Protein AF-A0A5K3G2P0-F1 (afdb_monomer_lite)

Structure (mmCIF, N/CA/C/O backbone):
data_AF-A0A5K3G2P0-F1
#
_entry.id   AF-A0A5K3G2P0-F1
#
loop_
_atom_site.group_PDB
_atom_site.id
_atom_site.type_symbol
_atom_site.label_atom_id
_atom_site.label_alt_id
_atom_site.label_comp_id
_atom_site.label_asym_id
_atom_site.label_entity_id
_atom_site.label_seq_id
_atom_site.pdbx_PDB_ins_code
_atom_site.Cartn_x
_atom_site.Cartn_y
_atom_site.Cartn_z
_atom_site.occupancy
_atom_site.B_iso_or_equiv
_atom_site.auth_seq_id
_atom_site.auth_comp_id
_atom_site.auth_asym_id
_atom_site.auth_atom_id
_atom_site.pdbx_PDB_model_num
ATOM 1 N N . MET A 1 1 ? 3.544 4.879 -19.822 1.00 47.16 1 MET A N 1
ATOM 2 C CA . MET A 1 1 ? 2.496 3.917 -20.250 1.00 47.16 1 MET A CA 1
ATOM 3 C C . MET A 1 1 ? 1.303 4.648 -20.875 1.00 47.16 1 MET A C 1
ATOM 5 O O . MET A 1 1 ? 1.016 5.768 -20.477 1.00 47.16 1 MET A O 1
ATOM 9 N N . HIS A 1 2 ? 0.623 4.048 -21.863 1.00 52.28 2 HIS A N 1
ATOM 10 C CA . HIS A 1 2 ? -0.586 4.596 -22.504 1.00 52.28 2 HIS A CA 1
ATOM 11 C C . HIS A 1 2 ? -1.752 4.669 -21.500 1.00 52.28 2 HIS A C 1
ATOM 13 O O . HIS A 1 2 ? -2.306 3.633 -21.134 1.00 52.28 2 HIS A O 1
ATOM 19 N N . PHE A 1 3 ? -2.162 5.881 -21.116 1.00 53.91 3 PHE A N 1
ATOM 20 C CA . PHE A 1 3 ? -3.285 6.170 -20.202 1.00 53.91 3 PHE A CA 1
ATOM 21 C C . PHE A 1 3 ? -4.568 5.366 -20.526 1.00 53.91 3 PHE A C 1
ATOM 23 O O . PHE A 1 3 ? -5.303 4.949 -19.637 1.00 53.91 3 PHE A O 1
ATOM 30 N N . GLY A 1 4 ? -4.810 5.075 -21.811 1.00 62.12 4 GLY A N 1
ATOM 31 C CA . GLY A 1 4 ? -5.969 4.301 -22.266 1.00 62.12 4 GLY A CA 1
ATOM 32 C C . GLY A 1 4 ? -5.960 2.814 -21.889 1.00 62.12 4 GLY A C 1
ATOM 33 O O . GLY A 1 4 ? -7.029 2.242 -21.706 1.00 62.12 4 GLY A O 1
ATOM 34 N N . LEU A 1 5 ? -4.789 2.182 -21.736 1.00 68.81 5 LEU A N 1
ATOM 35 C CA . LEU A 1 5 ? -4.709 0.759 -21.376 1.00 68.81 5 LEU A CA 1
ATOM 36 C C . LEU A 1 5 ? -4.997 0.537 -19.888 1.00 68.81 5 LEU A C 1
ATOM 38 O O . LEU A 1 5 ? -5.695 -0.412 -19.543 1.00 68.81 5 LEU A O 1
ATOM 42 N N . MET A 1 6 ? -4.533 1.434 -19.011 1.00 71.31 6 MET A N 1
ATOM 43 C CA . MET A 1 6 ? -4.806 1.330 -17.572 1.00 71.31 6 MET A CA 1
ATOM 44 C C . MET A 1 6 ? -6.300 1.441 -17.269 1.00 71.31 6 MET A C 1
ATOM 46 O O . MET A 1 6 ? -6.826 0.606 -16.541 1.00 71.31 6 MET A O 1
ATOM 50 N N . ASN A 1 7 ? -7.024 2.352 -17.924 1.00 73.31 7 ASN A N 1
ATOM 51 C CA . ASN A 1 7 ? -8.479 2.466 -17.758 1.00 73.31 7 ASN A CA 1
ATOM 52 C C . ASN A 1 7 ? -9.245 1.177 -18.112 1.00 73.31 7 ASN A C 1
ATOM 54 O O . ASN A 1 7 ? -10.306 0.912 -17.548 1.00 73.31 7 ASN A O 1
ATOM 58 N N . ILE A 1 8 ? -8.709 0.363 -19.026 1.00 81.75 8 ILE A N 1
ATOM 59 C CA . ILE A 1 8 ? -9.292 -0.929 -19.415 1.00 81.75 8 ILE A CA 1
ATOM 60 C C . ILE A 1 8 ? -8.866 -2.038 -18.442 1.00 81.75 8 ILE A C 1
ATOM 62 O O . ILE A 1 8 ? -9.672 -2.903 -18.096 1.00 81.75 8 ILE A O 1
ATOM 66 N N . CYS A 1 9 ? -7.616 -2.012 -17.975 1.00 86.50 9 CYS A N 1
ATOM 67 C CA . CYS A 1 9 ? -7.052 -3.046 -17.110 1.00 86.50 9 CYS A CA 1
ATOM 68 C C . CYS A 1 9 ? -7.487 -2.920 -15.643 1.00 86.50 9 CYS A C 1
ATOM 70 O O . CYS A 1 9 ? -7.768 -3.942 -15.021 1.00 86.50 9 CYS A O 1
ATOM 72 N N . ILE A 1 10 ? -7.592 -1.703 -15.094 1.00 86.94 10 ILE A N 1
ATOM 73 C CA . ILE A 1 10 ? -7.998 -1.440 -13.700 1.00 86.94 10 ILE A CA 1
ATOM 74 C C . ILE A 1 10 ? -9.270 -2.215 -13.300 1.00 86.94 10 ILE A C 1
ATOM 76 O O . ILE A 1 10 ? -9.237 -2.868 -12.260 1.00 86.94 10 ILE A O 1
ATOM 80 N N . PRO A 1 11 ? -10.353 -2.261 -14.109 1.00 88.62 11 PRO A N 1
ATOM 81 C CA . PRO A 1 11 ? -11.506 -3.122 -13.842 1.00 88.62 11 PRO A CA 1
ATOM 82 C C . PRO A 1 11 ? -11.183 -4.578 -13.523 1.00 88.62 11 PRO A C 1
ATOM 84 O O . PRO A 1 11 ? -11.738 -5.162 -12.589 1.00 88.62 11 PRO A O 1
ATOM 87 N N . VAL A 1 12 ? -10.302 -5.168 -14.325 1.00 88.81 12 VAL A N 1
ATOM 88 C CA . VAL A 1 12 ? -9.918 -6.572 -14.216 1.00 88.81 12 VAL A CA 1
ATOM 89 C C . VAL A 1 12 ? -9.008 -6.753 -13.006 1.00 88.81 12 VAL A C 1
ATOM 91 O O . VAL A 1 12 ? -9.236 -7.649 -12.196 1.00 88.81 12 VAL A O 1
ATOM 94 N N . LEU A 1 13 ? -8.035 -5.858 -12.835 1.00 90.00 13 LEU A N 1
ATOM 95 C CA . LEU A 1 13 ? -7.119 -5.868 -11.697 1.00 90.00 13 LEU A CA 1
ATOM 96 C C . LEU A 1 13 ? -7.871 -5.738 -10.366 1.00 90.00 13 LEU A C 1
ATOM 98 O O . LEU A 1 13 ? -7.634 -6.527 -9.455 1.00 90.00 13 LEU A O 1
ATOM 102 N N . ALA A 1 14 ? -8.826 -4.810 -10.269 1.00 89.56 14 ALA A N 1
ATOM 103 C CA . ALA A 1 14 ? -9.617 -4.587 -9.064 1.00 89.56 14 ALA A CA 1
ATOM 104 C C . ALA A 1 14 ? -10.477 -5.808 -8.708 1.00 89.56 14 ALA A C 1
ATOM 106 O O . ALA A 1 14 ? -10.505 -6.237 -7.555 1.00 89.56 14 ALA A O 1
ATOM 107 N N . ARG A 1 15 ? -11.120 -6.432 -9.706 1.00 90.81 15 ARG A N 1
ATOM 108 C CA . ARG A 1 15 ? -11.920 -7.653 -9.512 1.00 90.81 15 ARG A CA 1
ATOM 109 C C . ARG A 1 15 ? -11.099 -8.816 -8.953 1.00 90.81 15 ARG A C 1
ATOM 111 O O . ARG A 1 15 ? -11.628 -9.625 -8.195 1.00 90.81 15 ARG A O 1
ATOM 118 N N . HIS A 1 16 ? -9.829 -8.908 -9.337 1.00 92.56 16 HIS A N 1
ATOM 119 C CA . HIS A 1 16 ? -8.933 -9.996 -8.950 1.00 92.56 16 HIS A CA 1
ATOM 120 C C . HIS A 1 16 ? -7.928 -9.596 -7.865 1.00 92.56 16 HIS A C 1
ATOM 122 O O . HIS A 1 16 ? -7.031 -10.373 -7.554 1.00 92.56 16 HIS A O 1
ATOM 128 N N . PHE A 1 17 ? -8.090 -8.433 -7.228 1.00 92.88 17 PHE A N 1
ATOM 129 C CA . PHE A 1 17 ? -7.116 -7.903 -6.270 1.00 92.88 17 PHE A CA 1
ATOM 130 C C . PHE A 1 17 ? -6.868 -8.828 -5.068 1.00 92.88 17 PHE A C 1
ATOM 132 O O . PHE A 1 17 ? -5.782 -8.824 -4.489 1.00 92.88 17 PHE A O 1
ATOM 139 N N . GLY A 1 18 ? -7.851 -9.662 -4.709 1.00 91.06 18 GLY A N 1
ATOM 140 C CA . GLY A 1 18 ? -7.726 -10.698 -3.680 1.00 91.06 18 GLY A CA 1
ATOM 141 C C . GLY A 1 18 ? -6.714 -11.806 -4.008 1.00 91.06 18 GLY A C 1
ATOM 142 O O . GLY A 1 18 ? -6.227 -12.467 -3.088 1.00 91.06 18 GLY A O 1
ATOM 143 N N . ASP A 1 19 ? -6.306 -11.957 -5.269 1.00 94.31 19 ASP A N 1
ATOM 144 C CA . ASP A 1 19 ? -5.323 -12.947 -5.707 1.00 94.31 19 ASP A CA 1
ATOM 145 C C . ASP A 1 19 ? -3.886 -12.555 -5.279 1.00 94.31 19 ASP A C 1
ATOM 147 O O . ASP A 1 19 ? -3.374 -11.501 -5.677 1.00 94.31 19 ASP A O 1
ATOM 151 N N . PRO A 1 20 ? -3.192 -13.384 -4.472 1.00 91.44 20 PRO A N 1
ATOM 152 C CA . PRO A 1 20 ? -1.811 -13.121 -4.076 1.00 91.44 20 PRO A CA 1
ATOM 153 C C . PRO A 1 20 ? -0.817 -13.127 -5.246 1.00 91.44 20 PRO A C 1
ATOM 155 O O . PRO A 1 20 ? 0.174 -12.396 -5.185 1.00 91.44 20 PRO A O 1
ATOM 158 N N . PHE A 1 21 ? -1.054 -13.912 -6.301 1.00 92.25 21 PHE A N 1
ATOM 159 C CA . PHE A 1 21 ? -0.186 -13.942 -7.480 1.00 92.25 21 PHE A CA 1
ATOM 160 C C . PHE A 1 21 ? -0.270 -12.629 -8.247 1.00 92.25 21 PHE A C 1
ATOM 162 O O . PHE A 1 21 ? 0.765 -12.079 -8.628 1.00 92.25 21 PHE A O 1
ATOM 169 N N . LEU A 1 22 ? -1.482 -12.084 -8.390 1.00 92.62 22 LEU A N 1
ATOM 170 C CA . LEU A 1 22 ? -1.684 -10.781 -9.009 1.00 92.62 22 LEU A CA 1
ATOM 171 C C . LEU A 1 22 ? -0.963 -9.679 -8.231 1.00 92.62 22 LEU A C 1
ATOM 173 O O . LEU A 1 22 ? -0.206 -8.915 -8.821 1.00 92.62 22 LEU A O 1
ATOM 177 N N . ARG A 1 23 ? -1.150 -9.608 -6.907 1.00 92.94 23 ARG A N 1
ATOM 178 C CA . ARG A 1 23 ? -0.484 -8.580 -6.089 1.00 92.94 23 ARG A CA 1
ATOM 179 C C . ARG A 1 23 ? 1.038 -8.686 -6.165 1.00 92.94 23 ARG A C 1
ATOM 181 O O . ARG A 1 23 ? 1.711 -7.667 -6.255 1.00 92.94 23 ARG A O 1
ATOM 188 N N . ARG A 1 24 ? 1.592 -9.902 -6.182 1.00 90.44 24 ARG A N 1
ATOM 189 C CA . ARG A 1 24 ? 3.037 -10.094 -6.363 1.00 90.44 24 ARG A CA 1
ATOM 190 C C . ARG A 1 24 ? 3.509 -9.606 -7.733 1.00 90.44 24 ARG A C 1
ATOM 192 O O . ARG A 1 24 ? 4.548 -8.962 -7.802 1.00 90.44 24 ARG A O 1
ATOM 199 N N . ALA A 1 25 ? 2.759 -9.888 -8.798 1.00 90.31 25 ALA A N 1
ATOM 200 C CA . ALA A 1 25 ? 3.077 -9.374 -10.126 1.00 90.31 25 ALA A CA 1
ATOM 201 C C . ALA A 1 25 ? 3.039 -7.840 -10.140 1.00 90.31 25 ALA A C 1
ATOM 203 O O . ALA A 1 25 ? 4.012 -7.215 -10.543 1.00 90.31 25 ALA A O 1
ATOM 204 N N . LEU A 1 26 ? 1.978 -7.234 -9.597 1.00 90.31 26 LEU A N 1
ATOM 205 C CA . LEU A 1 26 ? 1.828 -5.780 -9.531 1.00 90.31 26 LEU A CA 1
ATOM 206 C C . LEU A 1 26 ? 2.963 -5.104 -8.755 1.00 90.31 26 LEU A C 1
ATOM 208 O O . LEU A 1 26 ? 3.464 -4.083 -9.217 1.00 90.31 26 LEU A O 1
ATOM 212 N N . ALA A 1 27 ? 3.404 -5.686 -7.637 1.00 89.12 27 ALA A N 1
ATOM 213 C CA . ALA A 1 27 ? 4.543 -5.186 -6.866 1.00 89.12 27 ALA A CA 1
ATOM 214 C C . ALA A 1 27 ? 5.844 -5.137 -7.684 1.00 89.12 27 ALA A C 1
ATOM 216 O O . ALA A 1 27 ? 6.706 -4.300 -7.430 1.00 89.12 27 ALA A O 1
ATOM 217 N N . VAL A 1 28 ? 5.994 -6.035 -8.663 1.00 86.38 28 VAL A N 1
ATOM 218 C CA . VAL A 1 28 ? 7.218 -6.162 -9.459 1.00 86.38 28 VAL A CA 1
ATOM 219 C C . VAL A 1 28 ? 7.132 -5.419 -10.801 1.00 86.38 28 VAL A C 1
ATOM 221 O O . VAL A 1 28 ? 8.142 -5.013 -11.356 1.00 86.38 28 VAL A O 1
ATOM 224 N N . THR A 1 29 ? 5.946 -5.246 -11.372 1.00 85.31 29 THR A N 1
ATOM 225 C CA . THR A 1 29 ? 5.828 -4.736 -12.749 1.00 85.31 29 THR A CA 1
ATOM 226 C C . THR A 1 29 ? 5.197 -3.358 -12.851 1.00 85.31 29 THR A C 1
ATOM 228 O O . THR A 1 29 ? 5.154 -2.802 -13.946 1.00 85.31 29 THR A O 1
ATOM 231 N N . SER A 1 30 ? 4.638 -2.835 -11.761 1.00 86.38 30 SER A N 1
ATOM 232 C CA . SER A 1 30 ? 3.888 -1.579 -11.800 1.00 86.38 30 SER A CA 1
ATOM 233 C C . SER A 1 30 ? 4.746 -0.406 -11.365 1.00 86.38 30 SER A C 1
ATOM 235 O O . SER A 1 30 ? 5.544 -0.506 -10.436 1.00 86.38 30 SER A O 1
ATOM 237 N N . GLU A 1 31 ? 4.520 0.727 -12.013 1.00 86.44 31 GLU A N 1
ATOM 238 C CA . GLU A 1 31 ? 4.988 2.030 -11.553 1.00 86.44 31 GLU A CA 1
ATOM 239 C C . GLU A 1 31 ? 4.032 2.585 -10.478 1.00 86.44 31 GLU A C 1
ATOM 241 O O . GLU A 1 31 ? 2.914 2.089 -10.300 1.00 86.44 31 GLU A O 1
ATOM 246 N N . GLU A 1 32 ? 4.459 3.643 -9.790 1.00 88.69 32 GLU A N 1
ATOM 247 C CA . GLU A 1 32 ? 3.690 4.337 -8.748 1.00 88.69 32 GLU A CA 1
ATOM 248 C C . GLU A 1 32 ? 2.297 4.774 -9.229 1.00 88.69 32 GLU A C 1
ATOM 250 O O . GLU A 1 32 ? 1.285 4.430 -8.618 1.00 88.69 32 GLU A O 1
ATOM 255 N N . GLN A 1 33 ? 2.225 5.511 -10.342 1.00 89.25 33 GLN A N 1
ATOM 256 C CA . GLN A 1 33 ? 0.972 6.122 -10.788 1.00 89.25 33 GLN A CA 1
ATOM 257 C C . GLN A 1 33 ? -0.112 5.084 -11.144 1.00 89.25 33 GLN A C 1
ATOM 259 O O . GLN A 1 33 ? -1.234 5.217 -10.655 1.00 89.25 33 GLN A O 1
ATOM 264 N N . PRO A 1 34 ? 0.188 4.004 -11.895 1.00 88.31 34 PRO A N 1
ATOM 265 C CA . PRO A 1 34 ? -0.745 2.894 -12.073 1.00 88.31 34 PRO A CA 1
ATOM 266 C C . PRO A 1 34 ? -1.277 2.266 -10.782 1.00 88.31 34 PRO A C 1
ATOM 268 O O . PRO A 1 34 ? -2.447 1.884 -10.723 1.00 88.31 34 PRO A O 1
ATOM 271 N N . LEU A 1 35 ? -0.434 2.130 -9.752 1.00 91.56 35 LEU A N 1
ATOM 272 C CA . LEU A 1 35 ? -0.863 1.598 -8.458 1.00 91.56 35 LEU A CA 1
ATOM 273 C C . LEU A 1 35 ? -1.796 2.575 -7.744 1.00 91.56 35 LEU A C 1
ATOM 275 O O . LEU A 1 35 ? -2.817 2.151 -7.208 1.00 91.56 35 LEU A O 1
ATOM 279 N N . ALA A 1 36 ? -1.490 3.871 -7.784 1.00 92.81 36 ALA A N 1
ATOM 280 C CA . ALA A 1 36 ? -2.349 4.905 -7.220 1.00 92.81 36 ALA A CA 1
ATOM 281 C C . ALA A 1 36 ? -3.721 4.955 -7.911 1.00 92.81 36 ALA A C 1
ATOM 283 O O . ALA A 1 36 ? -4.748 5.015 -7.234 1.00 92.81 36 ALA A O 1
ATOM 284 N N . ASP A 1 37 ? -3.752 4.878 -9.243 1.00 92.00 37 ASP A N 1
ATOM 285 C CA . ASP A 1 37 ? -4.996 4.834 -10.017 1.00 92.00 37 ASP A CA 1
ATOM 286 C C . ASP A 1 37 ? -5.822 3.587 -9.665 1.00 92.00 37 ASP A C 1
ATOM 288 O O . ASP A 1 37 ? -7.038 3.672 -9.496 1.00 92.00 37 ASP A O 1
ATOM 292 N N . LEU A 1 38 ? -5.160 2.439 -9.476 1.00 92.88 38 LEU A N 1
ATOM 293 C CA . LEU A 1 38 ? -5.805 1.218 -9.006 1.00 92.88 38 LEU A CA 1
ATOM 294 C C . LEU A 1 38 ? -6.377 1.388 -7.589 1.00 92.88 38 LEU A C 1
ATOM 296 O O . LEU A 1 38 ? -7.525 1.019 -7.370 1.00 92.88 38 LEU A O 1
ATOM 300 N N . PHE A 1 39 ? -5.629 1.963 -6.639 1.00 94.12 39 PHE A N 1
ATOM 301 C CA . PHE A 1 39 ? -6.085 2.163 -5.254 1.00 94.12 39 PHE A CA 1
ATOM 302 C C . PHE A 1 39 ? -7.261 3.131 -5.123 1.00 94.12 39 PHE A C 1
ATOM 304 O O . PHE A 1 39 ? -8.126 2.917 -4.274 1.00 94.12 39 PHE A O 1
ATOM 311 N N . ARG A 1 40 ? -7.316 4.155 -5.979 1.00 92.00 40 ARG A N 1
ATOM 312 C CA . ARG A 1 40 ? -8.417 5.128 -6.036 1.00 92.00 40 ARG A CA 1
ATOM 313 C C . ARG A 1 40 ? -9.658 4.598 -6.753 1.00 92.00 40 ARG A C 1
ATOM 315 O O . ARG A 1 40 ? -10.697 5.258 -6.743 1.00 92.00 40 ARG A O 1
ATOM 322 N N . ASP A 1 41 ? -9.569 3.432 -7.386 1.00 92.31 41 ASP A N 1
ATOM 323 C CA . ASP A 1 41 ? -10.703 2.836 -8.070 1.00 92.31 41 ASP A CA 1
ATOM 324 C C . ASP A 1 41 ? -11.785 2.398 -7.074 1.00 92.31 41 ASP A C 1
ATOM 326 O O . ASP A 1 41 ? -11.541 1.622 -6.147 1.00 92.31 41 ASP A O 1
ATOM 330 N N . SER A 1 42 ? -13.020 2.848 -7.303 1.00 91.56 42 SER A N 1
ATOM 331 C CA . SER A 1 42 ? -14.144 2.610 -6.390 1.00 91.56 42 SER A CA 1
ATOM 332 C C . SER A 1 42 ? -14.480 1.130 -6.183 1.00 91.56 42 SER A C 1
ATOM 334 O O . SER A 1 42 ? -15.101 0.770 -5.181 1.00 91.56 42 SER A O 1
ATOM 336 N N . ARG A 1 43 ? -14.051 0.238 -7.085 1.00 91.44 43 ARG A N 1
ATOM 337 C CA . ARG A 1 43 ? -14.236 -1.214 -6.932 1.00 91.44 43 ARG A CA 1
ATOM 338 C C . ARG A 1 43 ? -13.353 -1.805 -5.838 1.00 91.44 43 ARG A C 1
ATOM 340 O O . ARG A 1 43 ? -13.668 -2.886 -5.345 1.00 91.44 43 ARG A O 1
ATOM 347 N N . LEU A 1 44 ? -12.294 -1.107 -5.429 1.00 91.75 44 LEU A N 1
ATOM 348 C CA . LEU A 1 44 ? -11.462 -1.486 -4.290 1.00 91.75 44 LEU A CA 1
ATOM 349 C C . LEU A 1 44 ? -11.960 -0.928 -2.950 1.00 91.75 44 LEU A C 1
ATOM 351 O O . LEU A 1 44 ? -11.339 -1.213 -1.928 1.00 91.75 44 LEU A O 1
ATOM 355 N N . ASN A 1 45 ? -13.076 -0.193 -2.901 1.00 89.38 45 ASN A N 1
ATOM 356 C CA . ASN A 1 45 ? -13.597 0.373 -1.645 1.00 89.38 45 ASN A CA 1
ATOM 357 C C . ASN A 1 45 ? -13.959 -0.690 -0.595 1.00 89.38 45 ASN A C 1
ATOM 359 O O . ASN A 1 45 ? -13.917 -0.408 0.595 1.00 89.38 45 ASN A O 1
ATOM 363 N N . ASN A 1 46 ? -14.307 -1.904 -1.030 1.00 87.31 46 ASN A N 1
ATOM 364 C CA . ASN A 1 46 ? -14.664 -3.017 -0.141 1.00 87.31 46 ASN A CA 1
ATOM 365 C C . ASN A 1 46 ? -13.506 -4.002 0.085 1.00 87.31 46 ASN A C 1
ATOM 367 O O . ASN A 1 46 ? -13.697 -5.051 0.700 1.00 87.31 46 ASN A O 1
ATOM 371 N N . VAL A 1 47 ? -12.327 -3.721 -0.470 1.00 92.19 47 VAL A N 1
ATOM 372 C CA . VAL A 1 47 ? -11.143 -4.557 -0.278 1.00 92.19 47 VAL A CA 1
ATOM 373 C C . VAL A 1 47 ? -10.446 -4.137 1.006 1.00 92.19 47 VAL A C 1
ATOM 375 O O . VAL A 1 47 ? -10.235 -2.951 1.229 1.00 92.19 47 VAL A O 1
ATOM 378 N N . ASP A 1 48 ? -10.052 -5.126 1.808 1.00 93.62 48 ASP A N 1
ATOM 379 C CA . ASP A 1 48 ? -9.295 -4.921 3.043 1.00 93.62 48 ASP A CA 1
ATOM 380 C C . ASP A 1 48 ? -8.049 -4.049 2.793 1.00 93.62 48 ASP A C 1
ATOM 382 O O . ASP A 1 48 ? -7.170 -4.399 1.997 1.00 93.62 48 ASP A O 1
ATOM 386 N N . GLU A 1 49 ? -7.968 -2.917 3.495 1.00 94.88 49 GLU A N 1
ATOM 387 C CA . GLU A 1 49 ? -6.860 -1.963 3.418 1.00 94.88 49 GLU A CA 1
ATOM 388 C C . GLU A 1 49 ? -5.517 -2.604 3.804 1.00 94.88 49 GLU A C 1
ATOM 390 O O . GLU A 1 49 ? -4.478 -2.233 3.253 1.00 94.88 49 GLU A O 1
ATOM 395 N N . ASN A 1 50 ? -5.513 -3.652 4.641 1.00 94.62 50 ASN A N 1
ATOM 396 C CA . ASN A 1 50 ? -4.303 -4.425 4.938 1.00 94.62 50 ASN A CA 1
ATOM 397 C C . ASN A 1 50 ? -3.709 -5.047 3.660 1.00 94.62 50 ASN A C 1
ATOM 399 O O . ASN A 1 50 ? -2.489 -5.137 3.523 1.00 94.62 50 ASN A O 1
ATOM 403 N N . LEU A 1 51 ? -4.542 -5.464 2.694 1.00 94.69 51 LEU A N 1
ATOM 404 C CA . LEU A 1 51 ? -4.068 -6.027 1.423 1.00 94.69 51 LEU A CA 1
ATOM 405 C C . LEU A 1 51 ? -3.470 -4.958 0.508 1.00 94.69 51 LEU A C 1
ATOM 407 O O . LEU A 1 51 ? -2.515 -5.251 -0.217 1.00 94.69 51 LEU A O 1
ATOM 411 N N . LYS A 1 52 ? -4.015 -3.736 0.536 1.00 95.88 52 LYS A N 1
ATOM 412 C CA . LYS A 1 52 ? -3.474 -2.601 -0.221 1.00 95.88 52 LYS A CA 1
ATOM 413 C C . LYS A 1 52 ? -2.136 -2.165 0.363 1.00 95.88 52 LYS A C 1
ATOM 415 O O . LYS A 1 52 ? -1.155 -2.093 -0.373 1.00 95.88 52 LYS A O 1
ATOM 420 N N . LEU A 1 53 ? -2.055 -2.020 1.688 1.00 95.38 53 LEU A N 1
ATOM 421 C CA . LEU A 1 53 ? -0.797 -1.750 2.381 1.00 95.38 53 LEU A CA 1
ATOM 422 C C . LEU A 1 53 ? 0.237 -2.851 2.110 1.00 95.38 53 LEU A C 1
ATOM 424 O O . LEU A 1 53 ? 1.378 -2.551 1.780 1.00 95.38 53 LEU A O 1
ATOM 428 N N . MET A 1 54 ? -0.157 -4.126 2.153 1.00 93.94 54 MET A N 1
ATOM 429 C CA . MET A 1 54 ? 0.739 -5.232 1.804 1.00 93.94 54 MET A CA 1
ATOM 430 C C . MET A 1 54 ? 1.296 -5.107 0.378 1.00 93.94 54 MET A C 1
ATOM 432 O O . MET A 1 54 ? 2.465 -5.414 0.163 1.00 93.94 54 MET A O 1
ATOM 436 N N . LEU A 1 55 ? 0.492 -4.666 -0.596 1.00 94.06 55 LEU A N 1
ATOM 437 C CA . LEU A 1 55 ? 0.968 -4.421 -1.960 1.00 94.06 55 LEU A CA 1
ATOM 438 C C . LEU A 1 55 ? 2.011 -3.298 -2.004 1.00 94.06 55 LEU A C 1
ATOM 440 O O . LEU A 1 55 ? 3.053 -3.487 -2.625 1.00 94.06 55 LEU A O 1
ATOM 444 N N . ILE A 1 56 ? 1.776 -2.185 -1.306 1.00 93.88 56 ILE A N 1
ATOM 445 C CA . ILE A 1 56 ? 2.738 -1.074 -1.213 1.00 93.88 56 ILE A CA 1
ATOM 446 C C . ILE A 1 56 ? 4.058 -1.558 -0.595 1.00 93.88 56 ILE A C 1
ATOM 448 O O . ILE A 1 56 ? 5.132 -1.287 -1.128 1.00 93.88 56 ILE A O 1
ATOM 452 N N . LEU A 1 57 ? 3.985 -2.337 0.488 1.00 91.88 57 LEU A N 1
ATOM 453 C CA . LEU A 1 57 ? 5.160 -2.900 1.161 1.00 91.88 57 LEU A CA 1
ATOM 454 C C . LEU A 1 57 ? 5.928 -3.885 0.269 1.00 91.88 57 LEU A C 1
ATOM 456 O O . LEU A 1 57 ? 7.153 -3.900 0.268 1.00 91.88 57 LEU A O 1
ATOM 460 N N . MET A 1 58 ? 5.231 -4.703 -0.522 1.00 90.00 58 MET A N 1
ATOM 461 C CA . MET A 1 58 ? 5.890 -5.566 -1.506 1.00 90.00 58 MET A CA 1
ATOM 462 C C . MET A 1 58 ? 6.532 -4.759 -2.636 1.00 90.00 58 MET A C 1
ATOM 464 O O . MET A 1 58 ? 7.593 -5.148 -3.110 1.00 90.00 58 MET A O 1
ATOM 468 N N . TRP A 1 59 ? 5.896 -3.670 -3.071 1.00 89.38 59 TRP A N 1
ATOM 469 C CA . TRP A 1 59 ? 6.386 -2.815 -4.150 1.00 89.38 59 TRP A CA 1
ATOM 470 C C . TRP A 1 59 ? 7.664 -2.070 -3.754 1.00 89.38 59 TRP A C 1
ATOM 472 O O . TRP A 1 59 ? 8.637 -2.092 -4.503 1.00 89.38 59 TRP A O 1
ATOM 482 N N . ILE A 1 60 ? 7.712 -1.495 -2.547 1.00 87.44 60 ILE A N 1
ATOM 483 C CA . ILE A 1 60 ? 8.909 -0.791 -2.064 1.00 87.44 60 ILE A CA 1
ATOM 484 C C . ILE A 1 60 ? 10.083 -1.752 -1.817 1.00 87.44 60 ILE A C 1
ATOM 486 O O . ILE A 1 60 ? 11.232 -1.402 -2.080 1.00 87.44 60 ILE A O 1
ATOM 490 N N . SER A 1 61 ? 9.792 -2.982 -1.375 1.00 83.25 61 SER A N 1
ATOM 491 C CA . SER A 1 61 ? 10.790 -4.036 -1.153 1.00 83.25 61 SER A CA 1
ATOM 492 C C . SER A 1 61 ? 11.141 -4.832 -2.417 1.00 83.25 61 SER A C 1
ATOM 494 O O . SER A 1 61 ? 11.983 -5.732 -2.357 1.00 83.25 61 SER A O 1
ATOM 496 N N . ALA A 1 62 ? 10.497 -4.561 -3.557 1.00 81.75 62 ALA A N 1
ATOM 497 C CA . ALA A 1 62 ? 10.771 -5.282 -4.789 1.00 81.75 62 ALA A CA 1
ATOM 498 C C . ALA A 1 62 ? 12.140 -4.873 -5.370 1.00 81.75 62 ALA A C 1
ATOM 500 O O . ALA A 1 62 ? 12.520 -3.697 -5.318 1.00 81.75 62 ALA A O 1
ATOM 501 N N . PRO A 1 63 ? 12.896 -5.833 -5.940 1.00 69.00 63 PRO A N 1
ATOM 502 C CA . PRO A 1 63 ? 14.196 -5.578 -6.543 1.00 69.00 63 PRO A CA 1
ATOM 503 C C . PRO A 1 63 ? 14.020 -4.870 -7.891 1.00 69.00 63 PRO A C 1
ATOM 505 O O . PRO A 1 63 ? 14.142 -5.474 -8.952 1.00 69.00 63 PRO A O 1
ATOM 508 N N . HIS A 1 64 ? 13.723 -3.577 -7.837 1.00 58.38 64 HIS A N 1
ATOM 509 C CA . HIS A 1 64 ? 13.737 -2.688 -8.993 1.00 58.38 64 HIS A CA 1
ATOM 510 C C . HIS A 1 64 ? 15.081 -1.967 -9.011 1.00 58.38 64 HIS A C 1
ATOM 512 O O . HIS A 1 64 ? 15.504 -1.440 -7.985 1.00 58.38 64 HIS A O 1
ATOM 518 N N . THR A 1 65 ? 15.756 -2.028 -10.155 1.00 47.84 65 THR A N 1
ATOM 519 C CA . THR A 1 65 ? 17.023 -1.390 -10.573 1.00 47.84 65 THR A CA 1
ATOM 520 C C . THR A 1 65 ? 17.329 0.000 -9.959 1.00 47.84 65 THR A C 1
ATOM 522 O O . THR A 1 65 ? 16.403 0.700 -9.570 1.00 47.84 65 THR A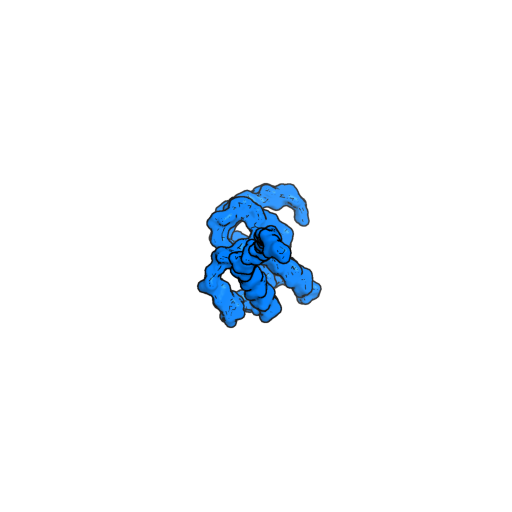 O 1
ATOM 525 N N . PRO A 1 66 ? 18.591 0.479 -10.068 1.00 51.66 66 PRO A N 1
ATOM 526 C CA . PRO A 1 66 ? 19.641 0.583 -9.037 1.00 51.66 66 PRO A CA 1
ATOM 527 C C . PRO A 1 66 ? 19.386 1.603 -7.893 1.00 51.66 66 PRO A C 1
ATOM 529 O O . PRO A 1 66 ? 18.418 2.346 -7.878 1.00 51.66 66 PRO A O 1
ATOM 532 N N . HIS A 1 67 ? 20.313 1.631 -6.930 1.00 50.66 67 HIS A N 1
ATOM 533 C CA . HIS A 1 67 ? 20.312 2.322 -5.625 1.00 50.66 67 HIS A CA 1
ATOM 534 C C . HIS A 1 67 ? 20.046 3.856 -5.622 1.00 50.66 67 HIS A C 1
ATOM 536 O O . HIS A 1 67 ? 19.941 4.449 -4.545 1.00 50.66 67 HIS A O 1
ATOM 542 N N . ASP A 1 68 ? 19.918 4.490 -6.791 1.00 50.94 68 ASP A N 1
ATOM 543 C CA . AS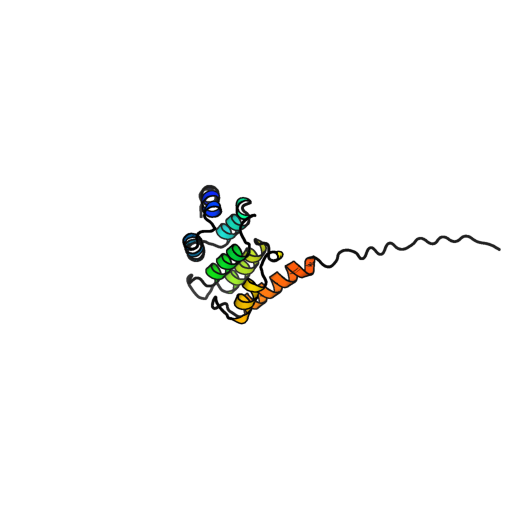P A 1 68 ? 19.913 5.951 -6.982 1.00 50.94 68 ASP A CA 1
ATOM 544 C C . ASP A 1 68 ? 18.511 6.593 -6.905 1.00 50.94 68 ASP A C 1
ATOM 546 O O . ASP A 1 68 ? 18.373 7.810 -6.964 1.00 50.94 68 ASP A O 1
ATOM 550 N N . GLU A 1 69 ? 17.457 5.795 -6.716 1.00 59.84 69 GLU A N 1
ATOM 551 C CA . GLU A 1 69 ? 16.064 6.270 -6.662 1.00 59.84 69 GLU A CA 1
ATOM 552 C C . GLU A 1 69 ? 15.482 6.318 -5.240 1.00 59.84 69 GLU A C 1
ATOM 554 O O . GLU A 1 69 ? 14.265 6.357 -5.071 1.00 59.84 69 GLU A O 1
ATOM 559 N N . ARG A 1 70 ? 16.312 6.284 -4.190 1.00 60.59 70 ARG A N 1
ATOM 560 C CA . ARG A 1 70 ? 15.818 6.184 -2.804 1.00 60.59 70 ARG A CA 1
ATOM 561 C C . ARG A 1 70 ? 14.885 7.338 -2.419 1.00 60.59 70 ARG A C 1
ATOM 563 O O . ARG A 1 70 ? 13.783 7.074 -1.948 1.00 60.59 70 ARG A O 1
ATOM 570 N N . ASP A 1 71 ? 15.284 8.581 -2.684 1.00 62.88 71 ASP A N 1
ATOM 571 C CA . ASP A 1 71 ? 14.482 9.765 -2.335 1.00 62.88 71 ASP A CA 1
ATOM 572 C C . ASP A 1 71 ? 13.193 9.843 -3.168 1.00 62.88 71 ASP A C 1
ATOM 574 O O . ASP A 1 71 ? 12.120 10.143 -2.643 1.00 62.88 71 ASP A O 1
ATOM 578 N N . ALA A 1 72 ? 13.274 9.489 -4.457 1.00 70.88 72 ALA A N 1
ATOM 579 C CA . ALA A 1 72 ? 12.103 9.376 -5.325 1.00 70.88 72 ALA A CA 1
ATOM 580 C C . ALA A 1 72 ? 11.126 8.316 -4.794 1.00 70.88 72 ALA A C 1
ATOM 582 O O . ALA A 1 72 ? 9.923 8.551 -4.747 1.00 70.88 72 ALA A O 1
ATOM 583 N N . ARG A 1 73 ? 11.640 7.186 -4.297 1.00 75.62 73 ARG A N 1
ATOM 584 C CA . ARG A 1 73 ? 10.828 6.124 -3.699 1.00 75.62 73 ARG A CA 1
ATOM 585 C C . ARG A 1 73 ? 10.238 6.487 -2.347 1.00 75.62 73 ARG A C 1
ATOM 587 O O . ARG A 1 73 ? 9.158 5.995 -2.037 1.00 75.62 73 ARG A O 1
ATOM 594 N N . THR A 1 74 ? 10.904 7.315 -1.546 1.00 82.50 74 THR A N 1
ATOM 595 C CA . THR A 1 74 ? 10.321 7.857 -0.310 1.00 82.50 74 THR A CA 1
ATOM 596 C C . THR A 1 74 ? 9.088 8.701 -0.627 1.00 82.50 74 THR A C 1
ATOM 598 O O . THR A 1 74 ? 8.016 8.431 -0.084 1.00 82.50 74 THR A O 1
ATOM 601 N N . ALA A 1 75 ? 9.193 9.619 -1.593 1.00 86.56 75 ALA A N 1
ATOM 602 C CA . ALA A 1 75 ? 8.048 10.403 -2.057 1.00 86.56 75 ALA A CA 1
ATOM 603 C C . ALA A 1 75 ? 6.935 9.516 -2.649 1.00 86.56 75 ALA A C 1
ATOM 605 O O . ALA A 1 75 ? 5.766 9.681 -2.295 1.00 86.56 75 ALA A O 1
ATOM 606 N N . SER A 1 76 ? 7.283 8.524 -3.479 1.00 90.25 76 SER A N 1
ATOM 607 C CA . SER A 1 76 ? 6.308 7.567 -4.021 1.00 90.25 76 SER A CA 1
ATOM 608 C C . SER A 1 76 ? 5.633 6.738 -2.926 1.00 90.25 76 SER A C 1
ATOM 610 O O . SER A 1 76 ? 4.444 6.442 -3.012 1.00 90.25 76 SER A O 1
ATOM 612 N N . PHE A 1 77 ? 6.364 6.348 -1.880 1.00 92.00 77 PHE A N 1
ATOM 613 C CA . PHE A 1 77 ? 5.805 5.591 -0.763 1.00 92.00 77 PHE A CA 1
ATOM 614 C C . PHE A 1 77 ? 4.767 6.416 -0.001 1.00 92.00 77 PHE A C 1
ATOM 616 O O . PHE A 1 77 ? 3.645 5.949 0.188 1.00 92.00 77 PHE A O 1
ATOM 623 N N . GLU A 1 78 ? 5.096 7.655 0.370 1.00 93.50 78 GLU A N 1
ATOM 624 C CA . GLU A 1 78 ? 4.152 8.579 1.009 1.00 93.50 78 GLU A CA 1
ATOM 625 C C . GLU A 1 78 ? 2.922 8.837 0.131 1.00 93.50 78 GLU A C 1
ATOM 627 O O . GLU A 1 78 ? 1.784 8.792 0.610 1.00 93.50 78 GLU A O 1
ATOM 632 N N . PHE A 1 79 ? 3.131 9.035 -1.174 1.00 94.31 79 PHE A N 1
ATOM 633 C CA . PHE A 1 79 ? 2.041 9.216 -2.123 1.00 94.31 79 PHE A CA 1
ATOM 634 C C . PHE A 1 79 ? 1.115 7.998 -2.176 1.00 94.31 79 PHE A C 1
ATOM 636 O O . PHE A 1 79 ? -0.107 8.149 -2.094 1.00 94.31 79 PHE A O 1
ATOM 643 N N . LEU A 1 80 ? 1.661 6.785 -2.255 1.00 95.12 80 LEU A N 1
ATOM 644 C CA . LEU A 1 80 ? 0.862 5.560 -2.261 1.00 95.12 80 LEU A CA 1
ATOM 645 C C . LEU A 1 80 ? 0.126 5.348 -0.932 1.00 95.12 80 LEU A C 1
ATOM 647 O O . LEU A 1 80 ? -1.039 4.951 -0.952 1.00 95.12 80 LEU A O 1
ATOM 651 N N . LEU A 1 81 ? 0.748 5.665 0.210 1.00 95.75 81 LEU A N 1
ATOM 652 C CA . LEU A 1 81 ? 0.075 5.630 1.514 1.00 95.75 81 LEU A CA 1
ATOM 653 C C . LEU A 1 81 ? -1.108 6.605 1.574 1.00 95.75 81 LEU A C 1
ATOM 655 O O . LEU A 1 81 ? -2.143 6.267 2.142 1.00 95.75 81 LEU A O 1
ATOM 659 N N . SER A 1 82 ? -1.000 7.776 0.940 1.00 94.81 82 SER A N 1
ATOM 660 C CA . SER A 1 82 ? -2.108 8.741 0.855 1.00 94.81 82 SER A CA 1
ATOM 661 C C . SER A 1 82 ? -3.307 8.244 0.031 1.00 94.81 82 SER A C 1
ATOM 663 O O . SER A 1 82 ? -4.388 8.828 0.096 1.00 94.81 82 SER A O 1
ATOM 665 N N . CYS A 1 83 ? -3.135 7.170 -0.749 1.00 95.19 83 CYS A N 1
ATOM 666 C CA . CYS A 1 83 ? -4.185 6.585 -1.583 1.00 95.19 83 CYS A CA 1
ATOM 667 C C . CYS A 1 83 ? -5.003 5.493 -0.874 1.00 95.19 83 CYS A C 1
ATOM 669 O O . CYS A 1 83 ? -5.965 5.000 -1.462 1.00 95.19 83 CYS A O 1
ATOM 671 N N . ILE A 1 84 ? -4.625 5.097 0.344 1.00 95.25 84 ILE A N 1
ATOM 672 C CA . ILE A 1 84 ? -5.273 4.025 1.109 1.00 95.25 84 ILE A CA 1
ATOM 673 C C . ILE A 1 84 ? -5.833 4.558 2.432 1.00 95.25 84 ILE A C 1
ATOM 675 O O . ILE A 1 84 ? -5.369 5.572 2.955 1.00 95.25 84 ILE A O 1
ATOM 679 N N . ASP A 1 85 ? -6.837 3.886 2.997 1.00 94.94 85 ASP A N 1
ATOM 680 C CA . ASP A 1 85 ? -7.430 4.318 4.266 1.00 94.94 85 ASP A CA 1
ATOM 681 C C . ASP A 1 85 ? -6.689 3.701 5.456 1.00 94.94 85 ASP A C 1
ATOM 683 O O . ASP A 1 85 ? -7.046 2.641 5.978 1.00 94.94 85 ASP A O 1
ATOM 687 N N . LEU A 1 86 ? -5.659 4.412 5.925 1.00 94.56 86 LEU A N 1
ATOM 688 C CA . LEU A 1 86 ? -4.826 3.978 7.050 1.00 94.56 86 LEU A CA 1
ATOM 689 C C . LEU A 1 86 ? -5.610 3.749 8.352 1.00 94.56 86 LEU A C 1
ATOM 691 O O . LEU A 1 86 ? -5.136 3.015 9.219 1.00 94.56 86 LEU A O 1
ATOM 695 N N . ARG A 1 87 ? -6.814 4.319 8.491 1.00 93.56 87 ARG A N 1
ATOM 696 C CA . ARG A 1 87 ? -7.681 4.128 9.669 1.00 93.56 87 ARG A CA 1
ATOM 697 C C . ARG A 1 87 ? -8.277 2.726 9.746 1.00 93.56 87 ARG A C 1
ATOM 699 O O . ARG A 1 87 ? -8.707 2.303 10.812 1.00 93.56 87 ARG A O 1
ATOM 706 N N . GLN A 1 88 ? -8.311 2.005 8.627 1.00 94.31 88 GLN A N 1
ATOM 707 C CA . GLN A 1 88 ? -8.825 0.636 8.571 1.00 94.31 88 GLN A CA 1
ATOM 708 C C . GLN A 1 88 ? -7.710 -0.414 8.687 1.00 94.31 88 GLN A C 1
ATOM 710 O O . GLN A 1 88 ? -7.988 -1.614 8.708 1.00 94.31 88 GLN A O 1
ATOM 715 N N . ILE A 1 89 ? -6.447 0.016 8.796 1.00 94.12 89 ILE A N 1
ATOM 716 C CA . ILE A 1 89 ? -5.319 -0.890 9.007 1.00 94.12 89 ILE A CA 1
ATOM 717 C C . ILE A 1 89 ? -5.373 -1.439 10.425 1.00 94.12 89 ILE A C 1
ATOM 719 O O . ILE A 1 89 ? -5.399 -0.703 11.413 1.00 94.12 89 ILE A O 1
ATOM 723 N N . THR A 1 90 ? -5.362 -2.763 10.529 1.00 91.00 90 THR A N 1
ATOM 724 C CA . THR A 1 90 ? -5.472 -3.426 11.827 1.00 91.00 90 THR A CA 1
ATOM 725 C C . THR A 1 90 ? -4.141 -3.372 12.585 1.00 91.00 90 THR A C 1
ATOM 727 O O . THR A 1 90 ? -3.095 -3.647 11.990 1.00 91.00 90 THR A O 1
ATOM 730 N N . PRO A 1 91 ? -4.145 -3.140 13.913 1.00 87.94 91 PRO A N 1
ATOM 731 C CA . PRO A 1 91 ? -2.921 -3.189 14.718 1.00 87.94 91 PRO A CA 1
ATOM 732 C C . PRO A 1 91 ? -2.173 -4.523 14.582 1.00 87.94 91 PRO A C 1
ATOM 734 O O . PRO A 1 91 ? -0.958 -4.553 14.442 1.00 87.94 91 PRO A O 1
ATOM 737 N N . ARG A 1 92 ? -2.911 -5.639 14.472 1.00 88.94 92 ARG A N 1
ATOM 738 C CA . ARG A 1 92 ? -2.339 -6.981 14.245 1.00 88.94 92 ARG A CA 1
ATOM 739 C C . ARG A 1 92 ? -1.523 -7.096 12.956 1.00 88.94 92 ARG A C 1
ATOM 741 O O . ARG A 1 92 ? -0.636 -7.942 12.885 1.00 88.94 92 ARG A O 1
ATOM 748 N N . PHE A 1 93 ? -1.850 -6.311 11.933 1.00 88.25 93 PHE A N 1
ATOM 749 C CA . PHE A 1 93 ? -1.075 -6.245 10.697 1.00 88.25 93 PHE A CA 1
ATOM 750 C C . PHE A 1 93 ? 0.072 -5.229 10.806 1.00 88.25 93 PHE A C 1
ATOM 752 O O . PHE A 1 93 ? 1.171 -5.473 10.302 1.00 88.25 93 PHE A O 1
ATOM 759 N N . LEU A 1 94 ? -0.171 -4.105 11.482 1.00 88.12 94 LEU A N 1
ATOM 760 C CA . LEU A 1 94 ? 0.788 -3.014 11.615 1.00 88.12 94 LEU A CA 1
ATOM 761 C C . LEU A 1 94 ? 1.971 -3.368 12.530 1.00 88.12 94 LEU A C 1
ATOM 763 O O . LEU A 1 94 ? 3.117 -3.159 12.135 1.00 88.12 94 LEU A O 1
ATOM 767 N N . ASP A 1 95 ? 1.725 -3.953 13.704 1.00 86.44 95 ASP A N 1
ATOM 768 C CA . ASP A 1 95 ? 2.768 -4.198 14.711 1.00 86.44 95 ASP A CA 1
ATOM 769 C C . ASP A 1 95 ? 3.921 -5.071 14.180 1.00 86.44 95 ASP A C 1
ATOM 771 O O . ASP A 1 95 ? 5.078 -4.669 14.329 1.00 86.44 95 ASP A O 1
ATOM 775 N N . PRO A 1 96 ? 3.675 -6.208 13.493 1.00 84.44 96 PRO A N 1
ATOM 776 C CA . PRO A 1 96 ? 4.758 -7.008 12.915 1.00 84.44 96 PRO A CA 1
ATOM 777 C C . PRO A 1 96 ? 5.465 -6.300 11.752 1.00 84.44 96 PRO A C 1
ATOM 779 O O . PRO A 1 96 ? 6.637 -6.553 11.479 1.00 84.44 96 PRO A O 1
ATOM 782 N N . THR A 1 97 ? 4.759 -5.414 11.046 1.00 84.06 97 THR A N 1
ATOM 783 C CA . THR A 1 97 ? 5.331 -4.634 9.940 1.00 84.06 97 THR A CA 1
ATOM 784 C C . THR A 1 97 ? 6.359 -3.626 10.459 1.00 84.06 97 THR A C 1
ATOM 786 O O . THR A 1 97 ? 7.414 -3.454 9.848 1.00 84.06 97 THR A O 1
ATOM 789 N N . LEU A 1 98 ? 6.088 -3.007 11.610 1.00 85.38 98 LEU A N 1
ATOM 790 C CA . LEU A 1 98 ? 6.979 -2.035 12.245 1.00 85.38 98 LEU A CA 1
ATOM 791 C C . LEU A 1 98 ? 8.120 -2.706 13.032 1.00 85.38 98 LEU A C 1
ATOM 793 O O . LEU A 1 98 ? 9.272 -2.268 12.954 1.00 85.38 98 LEU A O 1
ATOM 797 N N . ASN A 1 99 ? 7.824 -3.784 13.762 1.00 80.19 99 ASN A N 1
ATOM 798 C CA . ASN A 1 99 ? 8.749 -4.342 14.754 1.00 80.19 99 ASN A CA 1
ATOM 799 C C . ASN A 1 99 ? 9.543 -5.556 14.253 1.00 80.19 99 ASN A C 1
ATOM 801 O O . ASN A 1 99 ? 10.746 -5.632 14.492 1.00 80.19 99 ASN A O 1
ATOM 805 N N . ASP A 1 100 ? 8.913 -6.469 13.509 1.00 73.06 100 ASP A N 1
ATOM 806 C CA . ASP A 1 100 ? 9.525 -7.761 13.148 1.00 73.06 100 ASP A CA 1
ATOM 807 C C . ASP A 1 100 ? 10.266 -7.724 11.805 1.00 73.06 100 ASP A C 1
ATOM 809 O O . ASP A 1 100 ? 10.789 -8.737 11.340 1.00 73.06 100 ASP A O 1
ATOM 813 N N . ASN A 1 101 ? 10.292 -6.557 11.153 1.00 69.00 101 ASN A N 1
ATOM 814 C CA . ASN A 1 101 ? 10.933 -6.331 9.861 1.00 69.00 101 ASN A CA 1
ATOM 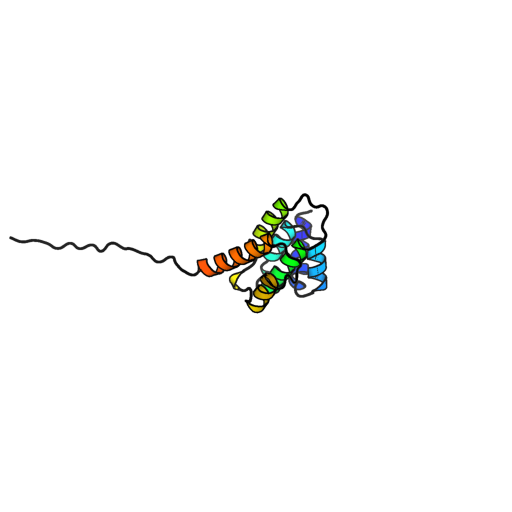815 C C . ASN A 1 101 ? 10.548 -7.374 8.788 1.00 69.00 101 ASN A C 1
ATOM 817 O O . ASN A 1 101 ? 11.356 -7.720 7.929 1.00 69.00 101 ASN A O 1
ATOM 821 N N . ARG A 1 102 ? 9.302 -7.877 8.815 1.00 71.56 102 ARG A N 1
ATOM 822 C CA . ARG A 1 102 ? 8.810 -8.947 7.919 1.00 71.56 102 ARG A CA 1
ATOM 823 C C . ARG A 1 102 ? 9.064 -8.662 6.431 1.00 71.56 102 ARG A C 1
ATOM 825 O O . ARG A 1 102 ? 9.225 -9.592 5.646 1.00 71.56 102 ARG A O 1
ATOM 832 N N . PHE A 1 103 ? 9.089 -7.388 6.052 1.00 70.81 103 PHE A N 1
ATOM 833 C CA . PHE A 1 103 ? 9.287 -6.926 4.678 1.00 70.81 103 PHE A CA 1
ATOM 834 C C . PHE A 1 103 ? 10.721 -6.453 4.385 1.00 70.81 103 PHE A C 1
ATOM 836 O O . PHE A 1 103 ? 10.959 -5.893 3.317 1.00 70.81 103 PHE A O 1
ATOM 843 N N . ASN A 1 104 ? 11.670 -6.668 5.308 1.00 77.38 104 ASN A N 1
ATOM 844 C CA . ASN A 1 104 ? 13.020 -6.092 5.276 1.00 77.38 104 ASN A CA 1
ATOM 845 C C . ASN A 1 104 ? 13.001 -4.576 5.016 1.00 77.38 104 ASN A C 1
ATOM 847 O O . ASN A 1 104 ? 13.815 -4.046 4.263 1.00 77.38 104 ASN A O 1
ATOM 851 N N . LEU A 1 105 ? 12.033 -3.893 5.624 1.00 82.06 105 LEU A N 1
ATOM 852 C CA . LEU A 1 105 ? 11.765 -2.487 5.409 1.00 82.06 105 LEU A CA 1
ATOM 853 C C . LEU A 1 105 ? 12.808 -1.629 6.158 1.00 82.06 105 LEU A C 1
ATOM 855 O O . LEU A 1 105 ? 12.951 -1.757 7.384 1.00 82.06 105 LEU A O 1
ATOM 859 N N . PRO A 1 106 ? 13.538 -0.734 5.464 1.00 83.69 106 PRO A N 1
ATOM 860 C CA . PRO A 1 106 ? 14.441 0.209 6.118 1.00 83.69 106 PRO A CA 1
ATOM 861 C C . PRO A 1 106 ? 13.734 1.010 7.222 1.00 83.69 106 PRO A C 1
ATOM 863 O O . PRO A 1 106 ? 12.523 1.222 7.168 1.00 83.69 106 PRO A O 1
ATOM 866 N N . LEU A 1 107 ? 14.491 1.442 8.237 1.00 85.81 107 LEU A N 1
ATOM 867 C CA . LEU A 1 107 ? 13.945 2.157 9.401 1.00 85.81 107 LEU A CA 1
ATOM 868 C C . LEU A 1 107 ? 13.122 3.391 8.995 1.00 85.81 107 LEU A C 1
ATOM 870 O O . LEU A 1 107 ? 12.012 3.559 9.479 1.00 85.81 107 LEU A O 1
ATOM 874 N N . GLU A 1 108 ? 13.625 4.166 8.038 1.00 88.06 108 GLU A N 1
ATOM 875 C CA . GLU A 1 108 ? 12.975 5.366 7.499 1.00 88.06 108 GLU A CA 1
ATOM 876 C C . GLU A 1 108 ? 11.533 5.106 7.024 1.00 88.06 108 GLU A C 1
ATOM 878 O O . GLU A 1 108 ? 10.601 5.778 7.449 1.00 88.06 108 GLU A O 1
ATOM 883 N N . TYR A 1 109 ? 11.303 4.066 6.219 1.00 89.44 109 TYR A N 1
ATOM 884 C CA . TYR A 1 109 ? 9.954 3.734 5.744 1.00 89.44 109 TYR A CA 1
ATOM 885 C C . TYR A 1 109 ? 9.033 3.230 6.866 1.00 89.44 109 TYR A C 1
ATOM 887 O O . TYR A 1 109 ? 7.815 3.399 6.789 1.00 89.44 109 TYR A O 1
ATOM 895 N N . ARG A 1 110 ? 9.592 2.614 7.917 1.00 90.94 110 ARG A N 1
ATOM 896 C CA . ARG A 1 110 ? 8.820 2.230 9.108 1.00 90.94 110 ARG A CA 1
ATOM 897 C C . ARG A 1 110 ? 8.379 3.454 9.903 1.00 90.94 110 ARG A C 1
ATOM 899 O O . ARG A 1 110 ? 7.236 3.489 10.349 1.00 90.94 110 ARG A O 1
ATOM 906 N N . GLU 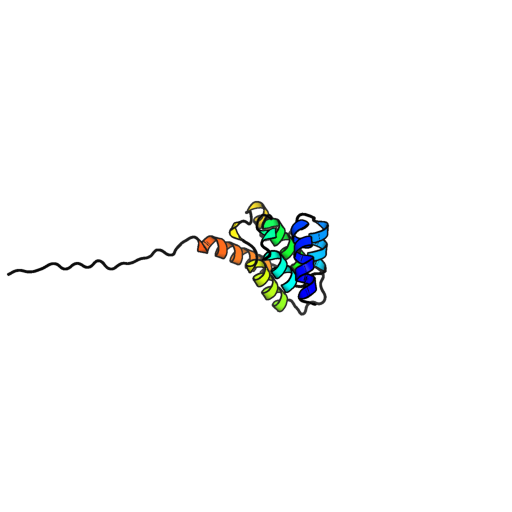A 1 111 ? 9.255 4.443 10.051 1.00 91.62 111 GLU A N 1
ATOM 907 C CA . GLU A 1 111 ? 8.938 5.721 10.695 1.00 91.62 111 GLU A CA 1
ATOM 908 C C . GLU A 1 111 ? 7.857 6.471 9.909 1.00 91.62 111 GLU A C 1
ATOM 910 O O . GLU A 1 111 ? 6.835 6.832 10.489 1.00 91.62 111 GLU A O 1
ATOM 915 N N . ILE A 1 112 ? 7.995 6.565 8.581 1.00 93.25 112 ILE A N 1
ATOM 916 C CA . ILE A 1 112 ? 6.987 7.178 7.701 1.00 93.25 112 ILE A CA 1
ATOM 917 C C . ILE A 1 112 ? 5.628 6.483 7.834 1.00 93.25 112 ILE A C 1
ATOM 919 O O . ILE A 1 112 ? 4.605 7.145 8.003 1.00 93.25 112 ILE A O 1
ATOM 923 N N . LEU A 1 113 ? 5.594 5.146 7.790 1.00 93.88 113 LEU A N 1
ATOM 924 C CA . LEU A 1 113 ? 4.348 4.393 7.944 1.00 93.88 113 LEU A CA 1
ATOM 925 C C . LEU A 1 113 ? 3.700 4.648 9.311 1.00 93.88 113 LEU A C 1
ATOM 927 O O . LEU A 1 113 ? 2.485 4.838 9.397 1.00 93.88 113 LEU A O 1
ATOM 931 N N . LEU A 1 114 ? 4.501 4.643 10.379 1.00 92.88 114 LEU A N 1
ATOM 932 C CA . LEU A 1 114 ? 4.021 4.892 11.733 1.00 92.88 114 LEU A CA 1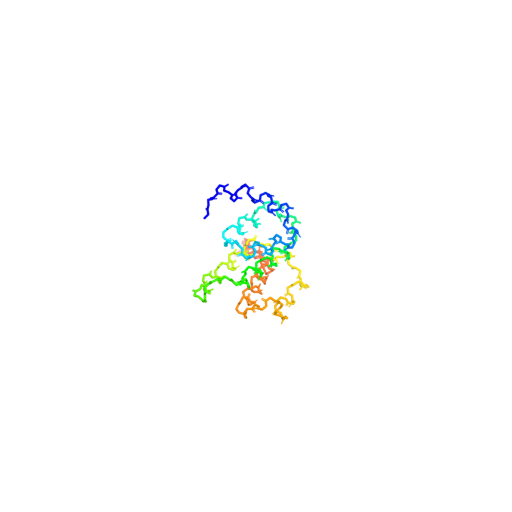
ATOM 933 C C . LEU A 1 114 ? 3.447 6.306 11.870 1.00 92.88 114 LEU A C 1
ATOM 935 O O . LEU A 1 114 ? 2.374 6.477 12.451 1.00 92.88 114 LEU A O 1
ATOM 939 N N . ASP A 1 115 ? 4.132 7.308 11.332 1.00 94.19 115 ASP A N 1
ATOM 940 C CA . ASP A 1 115 ? 3.705 8.700 11.420 1.00 94.19 115 ASP A CA 1
ATOM 941 C C . ASP A 1 115 ? 2.467 8.970 10.562 1.00 94.19 115 ASP A C 1
ATOM 943 O O . ASP A 1 115 ? 1.518 9.592 11.046 1.00 94.19 115 ASP A O 1
ATOM 947 N N . ALA A 1 116 ? 2.392 8.409 9.351 1.00 93.88 116 ALA A N 1
ATOM 948 C CA . ALA A 1 116 ? 1.196 8.468 8.514 1.00 93.88 116 ALA A CA 1
ATOM 949 C C . ALA A 1 116 ? -0.014 7.809 9.203 1.00 93.88 116 ALA A C 1
ATOM 951 O O . ALA A 1 116 ? -1.114 8.370 9.224 1.00 93.88 116 ALA A O 1
ATOM 952 N N . TRP A 1 117 ? 0.185 6.647 9.834 1.00 94.00 117 TRP A N 1
ATOM 953 C CA . TRP A 1 117 ? -0.869 5.963 10.584 1.00 94.00 117 TRP A CA 1
ATOM 954 C C . TRP A 1 117 ? -1.328 6.782 11.800 1.00 94.00 117 TRP A C 1
ATOM 956 O O . TRP A 1 117 ? -2.533 6.964 12.000 1.00 94.00 117 TRP A O 1
ATOM 966 N N . LYS A 1 118 ? -0.398 7.345 12.584 1.00 92.38 118 LYS A N 1
ATOM 967 C CA . LYS A 1 118 ? -0.722 8.235 13.713 1.00 92.38 118 LYS A CA 1
ATOM 968 C C . LYS A 1 118 ? -1.461 9.490 13.264 1.00 92.38 118 LYS A C 1
ATOM 970 O O . LYS A 1 118 ? -2.407 9.893 13.939 1.00 92.38 118 LYS A O 1
ATOM 975 N N . ALA A 1 119 ? -1.056 10.108 12.155 1.00 92.06 119 ALA A N 1
ATOM 976 C CA . ALA A 1 119 ? -1.717 11.289 11.606 1.00 92.06 119 ALA A CA 1
ATOM 977 C C . ALA A 1 119 ? -3.165 10.971 11.200 1.00 92.06 119 ALA A C 1
ATOM 979 O O . ALA A 1 119 ? -4.093 11.696 11.570 1.00 92.06 119 ALA A O 1
ATOM 980 N N . ALA A 1 120 ? -3.378 9.831 10.537 1.00 91.88 120 ALA A N 1
ATOM 981 C CA . ALA A 1 120 ? -4.707 9.363 10.154 1.00 91.88 120 ALA A CA 1
ATOM 982 C C . ALA A 1 120 ? -5.634 9.140 11.367 1.00 91.88 120 ALA A C 1
ATOM 984 O O . ALA A 1 120 ? -6.827 9.423 11.276 1.00 91.88 120 ALA A O 1
ATOM 985 N N . HIS A 1 121 ? -5.098 8.711 12.514 1.00 87.56 121 HIS A N 1
ATOM 986 C CA . HIS A 1 121 ? -5.875 8.480 13.742 1.00 87.56 121 HIS A CA 1
ATOM 987 C C . HIS A 1 121 ? -6.006 9.719 14.643 1.00 87.56 121 HIS A C 1
ATOM 989 O O . HIS A 1 121 ? -7.019 9.881 15.319 1.00 87.56 121 HIS A O 1
ATOM 995 N N . SER A 1 122 ? -5.023 10.62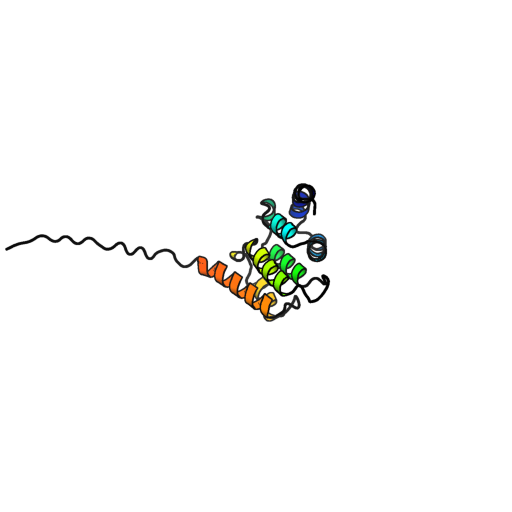2 14.630 1.00 82.69 122 SER A N 1
ATOM 996 C CA . SER A 1 122 ? -5.056 11.883 15.390 1.00 82.69 122 SER A CA 1
ATOM 997 C C . SER A 1 122 ? -6.005 12.911 14.770 1.00 82.69 122 SER A C 1
ATOM 999 O O . SER A 1 122 ? -6.598 13.716 15.483 1.00 82.69 122 SER A O 1
ATOM 1001 N N . SER A 1 123 ? -6.208 12.863 13.448 1.00 60.03 123 SER A N 1
ATOM 1002 C CA . SER A 1 123 ? -7.125 13.760 12.723 1.00 60.03 123 SER A CA 1
ATOM 1003 C C . SER A 1 123 ? -8.609 13.612 13.109 1.00 60.03 123 SER A C 1
ATOM 1005 O O . SER A 1 123 ? -9.436 14.420 12.692 1.00 60.03 123 SER A O 1
ATOM 1007 N N . PHE A 1 124 ? -8.958 12.620 13.939 1.00 51.84 124 PHE A N 1
ATOM 1008 C CA . PHE A 1 124 ? -10.305 12.446 14.492 1.00 51.84 124 PHE A CA 1
ATOM 1009 C C . PHE A 1 124 ? -10.525 13.197 15.819 1.00 51.84 124 PHE A C 1
ATOM 1011 O O . PHE A 1 124 ? -11.662 13.353 16.265 1.00 51.84 124 PHE A O 1
ATOM 1018 N N . THR A 1 125 ? -9.462 13.706 16.449 1.00 46.72 125 THR A N 1
ATOM 1019 C CA . THR A 1 125 ? -9.556 14.545 17.649 1.00 46.72 125 THR A CA 1
ATOM 1020 C C . THR A 1 125 ? -9.339 16.017 17.289 1.00 46.72 125 THR A C 1
ATOM 1022 O O . THR A 1 125 ? -8.213 16.438 17.050 1.00 46.72 125 THR A O 1
ATOM 1025 N N . CYS A 1 126 ? -10.444 16.777 17.314 1.00 43.22 126 CYS A N 1
ATOM 1026 C CA . CYS A 1 126 ? -10.600 18.240 17.188 1.00 43.22 126 CYS A CA 1
ATOM 1027 C C . CYS A 1 126 ? -10.777 18.815 15.768 1.00 43.22 126 CYS A C 1
ATOM 1029 O O . CYS A 1 126 ? -9.823 18.982 15.013 1.00 43.22 126 CYS A O 1
ATOM 1031 N N . PRO A 1 127 ? -12.004 19.304 15.494 1.00 43.66 127 PRO A N 1
ATOM 1032 C CA . PRO A 1 127 ? -12.173 20.754 15.487 1.00 43.66 127 PRO A CA 1
ATOM 1033 C C . PRO A 1 127 ? -13.450 21.167 16.231 1.00 43.66 127 PRO A C 1
ATOM 1035 O O . PRO A 1 127 ? -14.507 21.322 15.632 1.00 43.66 127 PRO A O 1
ATOM 1038 N N . TYR A 1 128 ? -13.367 21.377 17.544 1.00 45.62 128 TYR A N 1
ATOM 1039 C CA . TYR A 1 128 ? -14.366 22.194 18.238 1.00 45.62 128 TYR A CA 1
ATOM 1040 C C . TYR A 1 128 ? -13.723 22.911 19.424 1.00 45.62 128 TYR A C 1
ATOM 1042 O O . TYR A 1 128 ? -13.809 22.487 20.569 1.00 45.62 128 TYR A O 1
ATOM 1050 N N . SER A 1 129 ? -13.088 24.039 19.121 1.00 44.91 129 SER A N 1
ATOM 1051 C CA . SER A 1 129 ? -13.014 25.158 20.059 1.00 44.91 129 SER A CA 1
ATOM 1052 C C . SER A 1 129 ? -13.729 26.337 19.413 1.00 44.91 129 SER A C 1
ATOM 1054 O O . SER A 1 129 ? -13.118 27.338 19.046 1.00 44.91 129 SER A O 1
ATOM 1056 N N . SER A 1 130 ? -15.047 26.204 19.234 1.00 50.47 130 SER A N 1
ATOM 1057 C CA . SER A 1 130 ? -15.927 27.366 19.139 1.00 50.47 130 SER A CA 1
ATOM 1058 C C . SER A 1 130 ? -15.854 28.106 20.471 1.00 50.47 130 SER A C 1
ATOM 1060 O O . SER A 1 130 ? -16.591 27.800 21.402 1.00 50.47 130 SER A O 1
ATOM 1062 N N . SER A 1 131 ? -14.955 29.081 20.575 1.00 47.00 131 SER A N 1
ATOM 1063 C CA . SER A 1 131 ? -15.117 30.159 21.544 1.00 47.00 131 SER A CA 1
ATOM 1064 C C . SER A 1 131 ? -15.982 31.228 20.888 1.00 47.00 131 SER A C 1
ATOM 1066 O O . SER A 1 131 ? -15.500 32.210 20.329 1.00 47.00 131 SER A O 1
ATOM 1068 N N . SER A 1 132 ? -17.290 30.986 20.888 1.00 48.31 132 SER A N 1
ATOM 1069 C CA . SER A 1 132 ? -18.276 32.055 20.810 1.00 48.31 132 SER A CA 1
ATOM 1070 C C . SER A 1 132 ? -18.119 32.903 22.070 1.00 48.31 132 SER A C 1
ATOM 1072 O O . SER A 1 132 ? -18.416 32.441 23.171 1.00 48.31 132 SER A O 1
ATOM 1074 N N . SER A 1 133 ? -17.612 34.125 21.914 1.00 46.25 133 SER A N 1
ATOM 1075 C CA . SER A 1 133 ? -17.603 35.114 22.988 1.00 46.25 133 SER A CA 1
ATOM 1076 C C . SER A 1 133 ? -19.048 35.393 23.421 1.00 46.25 133 SER A C 1
ATOM 1078 O O . SER A 1 133 ? -19.877 35.707 22.563 1.00 46.25 133 SER A O 1
ATOM 1080 N N . PRO A 1 134 ? -19.389 35.285 24.714 1.00 44.41 134 PRO A N 1
ATOM 1081 C CA . PRO A 1 134 ? -20.705 35.674 25.185 1.00 44.41 134 PRO A CA 1
ATOM 1082 C C . PRO A 1 134 ? -20.824 37.202 25.169 1.00 44.41 134 PRO A C 1
ATOM 1084 O O . PRO A 1 134 ? -20.045 37.916 25.799 1.00 44.41 134 PRO A O 1
ATOM 1087 N N . THR A 1 135 ? -21.832 37.701 24.457 1.00 50.31 135 THR A N 1
ATOM 1088 C CA . THR A 1 135 ? -22.420 39.021 24.688 1.00 50.31 135 THR A CA 1
ATOM 1089 C C . THR A 1 135 ? -22.953 39.076 26.116 1.00 50.31 135 THR A C 1
ATOM 1091 O O . THR A 1 135 ? -23.840 38.298 26.464 1.00 50.31 135 THR A O 1
ATOM 1094 N N . CYS A 1 136 ? -22.456 40.010 26.923 1.00 42.28 136 CYS A N 1
ATOM 1095 C CA . CYS A 1 136 ? -23.116 40.420 28.156 1.00 42.28 136 CYS A CA 1
ATOM 1096 C C . CYS A 1 136 ? -23.280 41.941 28.112 1.00 42.28 136 CYS A C 1
ATOM 1098 O O . CYS A 1 136 ? -22.387 42.697 28.489 1.00 42.28 136 CYS A O 1
ATOM 1100 N N . SER A 1 137 ? -24.413 42.377 27.562 1.00 49.09 137 SER A N 1
ATOM 1101 C CA . SER A 1 137 ? -24.991 43.677 27.879 1.00 49.09 137 SER A CA 1
ATOM 1102 C C . SER A 1 137 ? -25.601 43.569 29.272 1.00 49.09 137 SER A C 1
ATOM 1104 O O . SER A 1 137 ? -26.431 42.692 29.504 1.00 49.09 137 SER A O 1
ATOM 1106 N N . ALA A 1 138 ? -25.216 44.459 30.178 1.00 49.78 138 ALA A N 1
ATOM 1107 C CA . ALA A 1 138 ? -26.016 44.774 31.349 1.00 49.78 138 ALA A CA 1
ATOM 1108 C C . ALA A 1 138 ? -26.065 46.297 31.491 1.00 49.78 138 ALA A C 1
ATOM 1110 O O . ALA A 1 138 ? -25.037 46.973 31.491 1.00 49.78 138 ALA A O 1
ATOM 1111 N N . ASP A 1 139 ? -27.300 46.773 31.499 1.00 54.03 139 ASP A N 1
ATOM 1112 C CA . ASP A 1 139 ? -27.783 48.144 31.584 1.00 54.03 139 ASP A CA 1
ATOM 1113 C C . ASP A 1 139 ? -27.608 48.729 33.012 1.00 54.03 139 ASP A C 1
ATOM 1115 O O . ASP A 1 139 ? -27.443 47.978 33.975 1.00 54.03 139 ASP A O 1
ATOM 1119 N N . SER A 1 140 ? -27.638 50.065 33.097 1.00 41.12 140 SER A N 1
ATOM 1120 C CA . SER A 1 140 ? -27.562 51.010 34.246 1.00 41.12 140 SER A CA 1
ATOM 1121 C C . SER A 1 140 ? -28.676 50.808 35.316 1.00 41.12 140 SER A C 1
ATOM 1123 O O . SER A 1 140 ? -29.533 49.962 35.054 1.00 41.12 140 SER A O 1
ATOM 1125 N N . PRO A 1 141 ? -28.765 51.500 36.500 1.00 59.28 141 PRO A N 1
ATOM 1126 C CA . PRO A 1 141 ? -28.516 52.932 36.866 1.00 59.28 141 PRO A CA 1
ATOM 1127 C C . PRO A 1 141 ? -27.789 53.100 38.244 1.00 59.28 141 PRO A C 1
ATOM 1129 O O . PRO A 1 141 ? -27.317 52.103 38.778 1.00 59.28 141 PRO A O 1
ATOM 1132 N N . GLU A 1 142 ? -27.521 54.250 38.882 1.00 40.84 142 GLU A N 1
ATOM 1133 C CA . GLU A 1 142 ? -28.046 55.634 38.964 1.00 40.84 142 GLU A CA 1
ATOM 1134 C C . GLU A 1 142 ? -26.895 56.655 39.094 1.00 40.84 142 GLU A C 1
ATOM 1136 O O . GLU A 1 142 ? -25.817 56.276 39.612 1.00 40.84 142 GLU A O 1
#

Secondary structure (DSSP, 8-state):
--HHHHHHHHHHHHHTTT-HHHHHHHHHH--HHHHHHHHT-GGGTTS-HHHHHHHHHHHHTS--S-GGGHHHHHHHHHHHHTTS-GGG--HHHHHHHHHS-TT---HHHHHHHHHHHHHHHHTTS-------PPP-------

Radius of gyration: 21.62 Å; chains: 1; bounding box: 49×70×62 Å

Sequence (142 aa):
MHFGLMNICIPVLARHFGDPFLRRALAVTSEEQPLADLFRDSRLNNVDENLKLMLILMWISAPHTPHDERDARTASFEFLLSCIDLRQITPRFLDPTLNDNRFNLPLEYREILLDAWKAAHSSFTCPYSSSSSPTCSADSPE

Organism: Mesocestoides corti (NCBI:txid53468)

Foldseek 3Di:
DPPVVLVVCLVVCLVCLVDPVSLLCCLAPPDLVSLLVSLLDPSCVPPQLLSLVVSLLSNLLHPDDDPPCVVVNVVSSLSSLVSTQLQRDDPVSLVCVLPVCPSVDPNVSSVSSVVSSVVSVCVVPDDDPPPPPDDDDDDDDD

pLDDT: mean 80.0, std 17.19, range [40.84, 95.88]